Protein AF-A0A835E9G8-F1 (afdb_monomer_lite)

Secondary structure (DSSP, 8-state):
--------HHHHHHTTSSSSEEE-SS---S-TTTS-HHHHHH-EEETHHHHHHHHHHHHHHHHT-PPPP-SSHHHHHHHHHHHHHHHHHHHHHHHHHHHT--

Foldseek 3Di:
DDDDDDDCPLVVVCVPDPDQKDQDPPDQDDDQLLADPCCVPGVIDGPCSVVSSVVLVVCCVVVVPDQPDPPDPVSSVVSSVVSVVVVCVVVVVVCVVVVVVD

Organism: NCBI:txid1010633

Structure (mmCIF, N/CA/C/O backbone):
data_AF-A0A835E9G8-F1
#
_entry.id   AF-A0A835E9G8-F1
#
loop_
_atom_site.group_PDB
_atom_site.id
_atom_site.type_symbol
_atom_site.label_atom_id
_atom_site.label_alt_id
_atom_site.label_comp_id
_atom_site.label_asym_id
_atom_site.label_entity_id
_atom_site.label_seq_id
_atom_site.pdbx_PDB_ins_code
_atom_site.Cartn_x
_atom_site.Cartn_y
_atom_site.Cartn_z
_atom_site.occupancy
_atom_site.B_iso_or_equiv
_atom_site.auth_seq_id
_atom_site.auth_comp_id
_atom_site.auth_asym_id
_atom_site.auth_atom_id
_atom_site.pdbx_PDB_model_num
ATOM 1 N N . MET A 1 1 ? -13.803 -15.450 12.327 1.00 71.94 1 MET A N 1
ATOM 2 C CA . MET A 1 1 ? -13.461 -15.282 10.896 1.00 71.94 1 MET A CA 1
ATOM 3 C C . MET A 1 1 ? -11.986 -15.634 10.744 1.00 71.94 1 MET A C 1
ATOM 5 O O . MET A 1 1 ? -11.235 -15.254 11.630 1.00 71.94 1 MET A O 1
ATOM 9 N N . ASN A 1 2 ? -11.581 -16.394 9.720 1.00 87.12 2 ASN A N 1
ATOM 10 C CA . ASN A 1 2 ? -10.171 -16.745 9.497 1.00 87.12 2 ASN A CA 1
ATOM 11 C C . ASN A 1 2 ? -9.672 -16.016 8.235 1.00 87.12 2 ASN A C 1
ATOM 13 O O . ASN A 1 2 ? -10.098 -16.407 7.142 1.00 87.12 2 ASN A O 1
ATOM 17 N N . PRO A 1 3 ? -8.884 -14.931 8.362 1.00 82.00 3 PRO A N 1
ATOM 18 C CA . PRO A 1 3 ? -8.430 -14.166 7.207 1.00 82.00 3 PRO A CA 1
ATOM 19 C C . PRO A 1 3 ? -7.488 -15.015 6.345 1.00 82.00 3 PRO A C 1
ATOM 21 O O . PRO A 1 3 ? -6.634 -15.735 6.858 1.00 82.00 3 PRO A O 1
ATOM 24 N N . LYS A 1 4 ? -7.664 -14.941 5.024 1.00 87.38 4 LYS A N 1
ATOM 25 C CA . LYS A 1 4 ? -6.814 -15.620 4.041 1.00 87.38 4 LYS A CA 1
ATOM 26 C C . LYS A 1 4 ? -6.159 -14.575 3.152 1.00 87.38 4 LYS A C 1
ATOM 28 O O . LYS A 1 4 ? -6.848 -13.688 2.656 1.00 87.38 4 LYS A O 1
ATOM 33 N N . ILE A 1 5 ? -4.855 -14.709 2.944 1.00 84.75 5 ILE A N 1
ATOM 34 C CA . ILE A 1 5 ? -4.120 -13.899 1.973 1.00 84.75 5 ILE A CA 1
ATOM 35 C C . ILE A 1 5 ? -4.474 -14.420 0.576 1.00 84.75 5 ILE A C 1
ATOM 37 O O . ILE A 1 5 ? -4.529 -15.631 0.350 1.00 84.75 5 ILE A O 1
ATOM 41 N N . CYS A 1 6 ? -4.767 -13.501 -0.334 1.00 80.25 6 CYS A N 1
ATOM 42 C CA . CYS A 1 6 ? -5.102 -13.7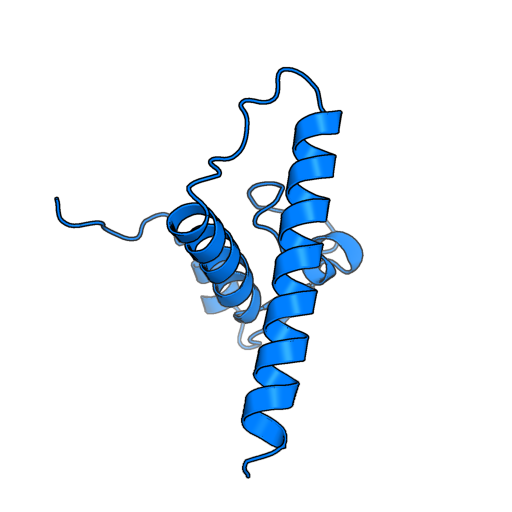69 -1.725 1.00 80.25 6 CYS A CA 1
ATOM 43 C C . CYS A 1 6 ? -4.413 -12.707 -2.596 1.00 80.25 6 CYS A C 1
ATOM 45 O O . CYS A 1 6 ? -3.990 -11.683 -2.072 1.00 80.25 6 CYS A O 1
ATOM 47 N N . ASP A 1 7 ? -4.351 -12.951 -3.904 1.00 77.19 7 ASP A N 1
ATOM 48 C CA . ASP A 1 7 ? -3.753 -12.072 -4.918 1.00 77.19 7 ASP A CA 1
ATOM 49 C C . ASP A 1 7 ? -2.211 -11.997 -4.908 1.00 77.19 7 ASP A C 1
ATOM 51 O O . ASP A 1 7 ? -1.589 -11.004 -4.550 1.00 77.19 7 ASP A O 1
ATOM 55 N N . PHE A 1 8 ? -1.582 -13.089 -5.356 1.00 80.06 8 PHE A N 1
ATOM 56 C CA . PHE A 1 8 ? -0.125 -13.209 -5.516 1.00 80.06 8 PHE A CA 1
ATOM 57 C C . PHE A 1 8 ? 0.357 -12.826 -6.926 1.00 80.06 8 PHE A C 1
ATOM 59 O O . PHE A 1 8 ? 1.410 -13.291 -7.361 1.00 80.06 8 PHE A O 1
ATOM 66 N N . GLY A 1 9 ? -0.418 -12.045 -7.690 1.00 77.00 9 GLY A N 1
ATOM 67 C CA . GLY A 1 9 ? -0.104 -11.737 -9.091 1.00 77.00 9 GLY A CA 1
ATOM 68 C C . GLY A 1 9 ? 1.298 -11.148 -9.282 1.00 77.00 9 GLY A C 1
ATOM 69 O O . GLY A 1 9 ? 2.025 -11.588 -10.166 1.00 77.00 9 GLY A O 1
ATOM 70 N N . ILE A 1 10 ? 1.694 -10.230 -8.398 1.00 72.44 10 ILE A N 1
ATOM 71 C CA . ILE A 1 10 ? 3.004 -9.563 -8.409 1.00 72.44 10 ILE A CA 1
ATOM 72 C C . ILE A 1 10 ? 4.116 -10.506 -7.920 1.00 72.44 10 ILE A C 1
ATOM 74 O O . ILE A 1 10 ? 5.161 -10.610 -8.557 1.00 72.44 10 ILE A O 1
ATOM 78 N N . ALA A 1 11 ? 3.870 -11.266 -6.849 1.00 75.88 11 ALA A N 1
ATOM 79 C CA . ALA A 1 11 ? 4.827 -12.245 -6.328 1.00 75.88 11 ALA A CA 1
ATOM 80 C C . ALA A 1 11 ? 5.183 -13.321 -7.369 1.00 75.88 11 ALA A C 1
ATOM 82 O O . ALA A 1 11 ? 6.332 -13.741 -7.469 1.00 75.88 11 ALA A O 1
ATOM 83 N N . ARG A 1 12 ? 4.219 -13.719 -8.211 1.00 76.62 12 ARG A N 1
ATOM 84 C CA . ARG A 1 12 ? 4.463 -14.654 -9.319 1.00 76.62 12 ARG A CA 1
ATOM 85 C C . ARG A 1 12 ? 5.383 -14.088 -10.397 1.00 76.62 12 ARG A C 1
ATOM 87 O O . ARG A 1 12 ? 6.046 -14.876 -11.058 1.00 76.62 12 ARG A O 1
ATOM 94 N N . ILE A 1 13 ? 5.403 -12.772 -10.603 1.00 73.44 13 ILE A N 1
ATOM 95 C CA . ILE A 1 13 ? 6.287 -12.136 -11.591 1.00 73.44 13 ILE A CA 1
ATOM 96 C C . ILE A 1 13 ? 7.738 -12.210 -11.101 1.00 73.44 13 ILE A C 1
ATOM 98 O O . ILE A 1 13 ? 8.612 -12.580 -11.877 1.00 73.44 13 ILE A O 1
ATOM 102 N N . LEU A 1 14 ? 7.968 -11.949 -9.808 1.00 72.12 14 LEU A N 1
ATOM 103 C CA . LEU A 1 14 ? 9.287 -12.058 -9.170 1.00 72.12 14 LEU A CA 1
ATOM 104 C C . LEU A 1 14 ? 9.805 -13.504 -9.092 1.00 72.12 14 LEU A C 1
ATOM 106 O O . LEU A 1 14 ? 11.001 -13.727 -9.191 1.00 72.12 14 LEU A O 1
ATOM 110 N N . ASP A 1 15 ? 8.921 -14.494 -8.953 1.00 72.38 15 ASP A N 1
ATOM 111 C CA . ASP A 1 15 ? 9.301 -15.919 -8.893 1.00 72.38 15 ASP A CA 1
ATOM 112 C C . ASP A 1 15 ? 9.830 -16.467 -10.237 1.00 72.38 15 ASP A C 1
ATOM 114 O O . ASP A 1 15 ? 10.484 -17.504 -10.282 1.00 72.38 15 ASP A O 1
ATOM 118 N N . HIS A 1 16 ? 9.549 -15.780 -11.353 1.00 66.50 16 HIS A N 1
ATOM 119 C CA . HIS A 1 16 ? 10.038 -16.162 -12.686 1.00 66.50 16 HIS A CA 1
ATOM 120 C C . HIS A 1 16 ? 11.354 -15.466 -13.073 1.00 66.50 16 HIS A C 1
ATOM 122 O O . HIS A 1 16 ? 11.867 -15.723 -14.165 1.00 66.50 16 HIS A O 1
ATOM 128 N N . SER A 1 17 ? 11.897 -14.591 -12.222 1.00 64.69 17 SER A N 1
ATOM 129 C CA . SER A 1 17 ? 13.204 -13.964 -12.415 1.00 64.69 17 SER A CA 1
ATOM 130 C C . SER A 1 17 ? 14.223 -14.548 -11.440 1.00 64.69 17 SER A C 1
ATOM 132 O O . SER A 1 17 ? 13.962 -14.626 -10.246 1.00 64.69 17 SER A O 1
ATOM 134 N N . ASP A 1 18 ? 15.415 -14.898 -11.929 1.00 65.25 18 ASP A N 1
ATOM 135 C CA . ASP A 1 18 ? 16.528 -15.329 -11.063 1.00 65.25 18 ASP A CA 1
ATOM 136 C C . ASP A 1 18 ? 16.974 -14.213 -10.091 1.00 65.25 18 ASP A C 1
ATOM 138 O O . ASP A 1 18 ? 17.579 -14.483 -9.053 1.00 65.25 18 ASP A O 1
ATOM 142 N N . ASP A 1 19 ? 16.638 -12.957 -10.406 1.00 66.38 19 ASP A N 1
ATOM 143 C CA . ASP A 1 19 ? 16.851 -11.798 -9.548 1.00 66.38 19 ASP A CA 1
ATOM 144 C C . ASP A 1 19 ? 15.621 -11.488 -8.685 1.00 66.38 19 ASP A C 1
ATOM 146 O O . ASP A 1 19 ? 14.495 -11.366 -9.162 1.00 66.38 19 ASP A O 1
ATOM 150 N N . MET A 1 20 ? 15.863 -11.223 -7.400 1.00 68.56 20 MET A N 1
ATOM 151 C CA . MET A 1 20 ? 14.844 -10.796 -6.425 1.00 68.56 20 MET A CA 1
ATOM 152 C C . MET A 1 20 ? 14.394 -9.335 -6.614 1.00 68.56 20 MET A C 1
ATOM 154 O O . MET A 1 20 ? 13.689 -8.780 -5.767 1.00 68.56 20 MET A O 1
ATOM 158 N N . THR A 1 21 ? 14.873 -8.681 -7.675 1.00 72.56 21 THR A N 1
ATOM 159 C CA . THR A 1 21 ? 14.609 -7.283 -8.013 1.00 72.56 21 THR A CA 1
ATOM 160 C C . THR A 1 21 ? 14.444 -7.148 -9.524 1.00 72.56 21 THR A C 1
ATOM 162 O O . THR A 1 21 ? 15.356 -7.478 -10.275 1.00 72.56 21 THR A O 1
ATOM 165 N N . ILE A 1 22 ? 13.309 -6.617 -9.970 1.00 74.00 22 ILE A N 1
ATOM 166 C CA . ILE A 1 22 ? 13.017 -6.336 -11.379 1.00 74.00 22 ILE A CA 1
ATOM 167 C C . ILE A 1 22 ? 12.809 -4.829 -11.525 1.00 74.00 22 ILE A C 1
ATOM 169 O O . ILE A 1 22 ? 12.112 -4.220 -10.717 1.00 74.00 22 ILE A O 1
ATOM 173 N N . ARG A 1 23 ? 13.390 -4.216 -12.559 1.00 71.12 23 ARG A N 1
ATOM 174 C CA . ARG A 1 23 ? 13.005 -2.864 -12.992 1.00 71.12 23 ARG A CA 1
ATOM 175 C C . ARG A 1 23 ? 11.965 -2.983 -14.092 1.00 71.12 23 ARG A C 1
ATOM 177 O O . ARG A 1 23 ? 12.269 -3.528 -15.151 1.00 71.12 23 ARG A O 1
ATOM 184 N N . ASP A 1 24 ? 10.757 -2.502 -13.829 1.00 66.62 24 ASP A N 1
ATOM 185 C CA . ASP A 1 24 ? 9.706 -2.391 -14.837 1.00 66.62 24 ASP A CA 1
ATOM 186 C C . ASP A 1 24 ? 9.465 -0.915 -15.165 1.00 66.62 24 ASP A C 1
ATOM 188 O O . ASP A 1 24 ? 8.745 -0.201 -14.466 1.00 66.62 24 ASP A O 1
ATOM 192 N N . ASP A 1 25 ? 10.107 -0.454 -16.238 1.00 63.09 25 ASP A N 1
ATOM 193 C CA . ASP A 1 25 ? 10.031 0.937 -16.690 1.00 63.09 25 ASP A CA 1
ATOM 194 C C . ASP A 1 25 ? 8.755 1.212 -17.519 1.00 63.09 25 ASP A C 1
ATOM 196 O O . ASP A 1 25 ? 8.428 2.370 -17.789 1.00 63.09 25 ASP A O 1
ATOM 200 N N . ASN A 1 26 ? 8.023 0.166 -17.936 1.00 59.88 26 ASN A N 1
ATOM 201 C CA . ASN A 1 26 ? 6.893 0.274 -18.869 1.00 59.88 26 ASN A CA 1
ATOM 202 C C . ASN A 1 26 ? 5.526 -0.015 -18.227 1.00 59.88 26 ASN A C 1
ATOM 204 O O . ASN A 1 26 ? 4.505 0.358 -18.817 1.00 59.88 26 ASN A O 1
ATOM 208 N N . TYR A 1 27 ? 5.470 -0.657 -17.053 1.00 64.94 27 TYR A N 1
ATOM 209 C CA . TYR A 1 27 ? 4.197 -1.019 -16.427 1.00 64.94 27 TYR A CA 1
ATOM 210 C C . TYR A 1 27 ? 4.244 -1.034 -14.885 1.00 64.94 27 TYR A C 1
ATOM 212 O O . TYR A 1 27 ? 4.621 -2.011 -14.247 1.00 64.94 27 TYR A O 1
ATOM 220 N N . ILE A 1 28 ? 3.775 0.053 -14.258 1.00 73.06 28 ILE A N 1
ATOM 221 C CA . ILE A 1 28 ? 3.575 0.116 -12.800 1.00 73.06 28 ILE A CA 1
ATOM 222 C C . ILE A 1 28 ? 2.231 -0.544 -12.456 1.00 73.06 28 ILE A C 1
ATOM 224 O O . ILE A 1 28 ? 1.166 -0.005 -12.769 1.00 73.06 28 ILE A O 1
ATOM 228 N N . ALA A 1 29 ? 2.274 -1.698 -11.791 1.00 75.75 29 ALA A N 1
ATOM 229 C CA . ALA A 1 29 ? 1.111 -2.475 -11.378 1.00 75.75 29 ALA A CA 1
ATOM 230 C C . ALA A 1 29 ? 0.981 -2.507 -9.850 1.00 75.75 29 ALA A C 1
ATOM 232 O O . ALA A 1 29 ? 1.900 -2.904 -9.142 1.00 75.75 29 ALA A O 1
ATOM 233 N N . GLY A 1 30 ? -0.186 -2.136 -9.328 1.00 79.19 30 GLY A N 1
ATOM 234 C CA . GLY A 1 30 ? -0.452 -2.208 -7.894 1.00 79.19 30 GLY A CA 1
ATOM 235 C C . GLY A 1 30 ? -1.583 -1.293 -7.447 1.00 79.19 30 GLY A C 1
ATOM 236 O O . GLY A 1 30 ? -2.096 -0.464 -8.203 1.00 79.19 30 GLY A O 1
ATOM 237 N N . THR A 1 31 ? -1.982 -1.434 -6.185 1.00 82.38 31 THR A N 1
ATOM 238 C CA . THR A 1 31 ? -3.002 -0.562 -5.598 1.00 82.38 31 THR A CA 1
ATOM 239 C C . THR A 1 31 ? -2.343 0.707 -5.067 1.00 82.38 31 THR A C 1
ATOM 241 O O . THR A 1 31 ? -1.527 0.664 -4.146 1.00 82.38 31 THR A O 1
ATOM 244 N N . VAL A 1 32 ? -2.726 1.862 -5.625 1.00 76.94 32 VAL A N 1
ATOM 245 C CA . VAL A 1 32 ? -2.216 3.181 -5.206 1.00 76.94 32 VAL A CA 1
ATOM 246 C C . VAL A 1 32 ? -2.341 3.330 -3.691 1.00 76.94 32 VAL A C 1
ATOM 248 O O . VAL A 1 32 ? -3.423 3.108 -3.158 1.00 76.94 32 VAL A O 1
ATOM 251 N N . GLY A 1 33 ? -1.262 3.723 -3.017 1.00 80.19 33 GLY A N 1
ATOM 252 C CA . GLY A 1 33 ? -1.207 3.913 -1.564 1.00 80.19 33 GLY A CA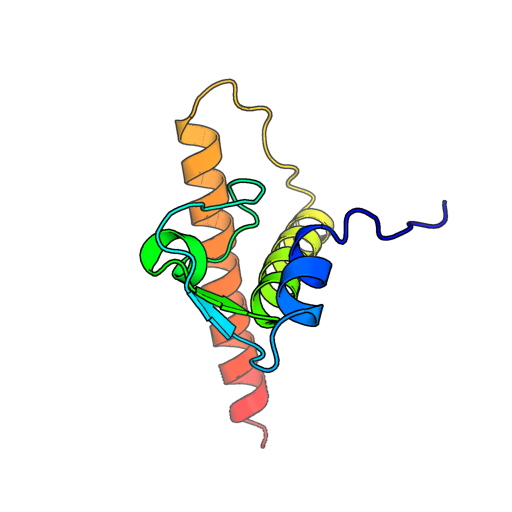 1
ATOM 253 C C . GLY A 1 33 ? -0.749 2.701 -0.751 1.00 80.19 33 GLY A C 1
ATOM 254 O O . GLY A 1 33 ? -0.377 2.884 0.400 1.00 80.19 33 GLY A O 1
ATOM 255 N N . TYR A 1 34 ? -0.704 1.512 -1.355 1.00 83.38 34 TYR A N 1
ATOM 256 C CA . TYR A 1 34 ? -0.000 0.347 -0.802 1.00 83.38 34 TYR A CA 1
ATOM 257 C C . TYR A 1 34 ? 1.341 0.107 -1.514 1.00 83.38 34 TYR A C 1
ATOM 259 O O . TYR A 1 34 ? 2.189 -0.597 -0.992 1.00 83.38 34 TYR A O 1
ATOM 267 N N . MET A 1 35 ? 1.549 0.731 -2.680 1.00 85.25 35 MET A N 1
ATOM 268 C CA . MET A 1 35 ? 2.811 0.683 -3.421 1.00 85.25 35 MET A CA 1
ATOM 269 C C . MET A 1 35 ? 3.937 1.454 -2.700 1.00 85.25 35 MET A C 1
ATOM 271 O O . MET A 1 35 ? 3.700 2.600 -2.299 1.00 85.25 35 MET A O 1
ATOM 275 N N . PRO A 1 36 ? 5.157 0.890 -2.608 1.00 84.38 36 PRO A N 1
ATOM 276 C CA . PRO A 1 36 ? 6.337 1.594 -2.122 1.00 84.38 36 PRO A CA 1
ATOM 277 C C . PRO A 1 36 ? 6.701 2.785 -3.021 1.00 84.38 36 PRO A C 1
ATOM 279 O O . PRO A 1 36 ? 6.544 2.701 -4.245 1.00 84.38 36 PRO A O 1
ATOM 282 N N . PRO A 1 37 ? 7.221 3.891 -2.461 1.00 81.94 37 PRO A N 1
ATOM 283 C CA . PRO A 1 37 ? 7.634 5.050 -3.248 1.00 81.94 37 PRO A CA 1
ATOM 284 C C . PRO A 1 37 ? 8.759 4.727 -4.242 1.00 81.94 37 PRO A C 1
ATOM 286 O O . PRO A 1 37 ? 8.736 5.238 -5.359 1.00 81.94 37 PRO A O 1
ATOM 289 N N . GLU A 1 38 ? 9.696 3.849 -3.887 1.00 80.38 38 GLU A N 1
ATOM 290 C CA . GLU A 1 38 ? 10.775 3.387 -4.766 1.00 80.38 38 GLU A CA 1
ATOM 291 C C . GLU A 1 38 ? 10.246 2.653 -6.006 1.00 80.38 38 GLU A C 1
ATOM 293 O O . GLU A 1 38 ? 10.770 2.837 -7.103 1.00 80.38 38 GLU A O 1
ATOM 298 N N . TYR A 1 39 ? 9.148 1.905 -5.871 1.00 84.88 39 TYR A N 1
ATOM 299 C CA . TYR A 1 39 ? 8.503 1.256 -7.009 1.00 84.88 39 TYR A CA 1
ATOM 300 C C . TYR A 1 39 ? 7.825 2.280 -7.926 1.00 84.88 39 TYR A C 1
ATOM 302 O O . TYR A 1 39 ? 7.917 2.183 -9.145 1.00 84.88 39 TYR A O 1
ATOM 310 N N . ILE A 1 40 ? 7.188 3.305 -7.352 1.00 83.12 40 ILE A N 1
ATOM 311 C CA . ILE A 1 40 ? 6.493 4.351 -8.119 1.00 83.12 40 ILE A CA 1
ATOM 312 C C . ILE A 1 40 ? 7.484 5.256 -8.864 1.00 83.12 40 ILE A C 1
ATOM 314 O O . ILE A 1 40 ? 7.198 5.696 -9.977 1.00 83.12 40 ILE A O 1
ATOM 318 N N . VAL A 1 41 ? 8.615 5.583 -8.234 1.00 82.69 41 VAL A N 1
ATOM 319 C CA . VAL A 1 41 ? 9.598 6.536 -8.770 1.00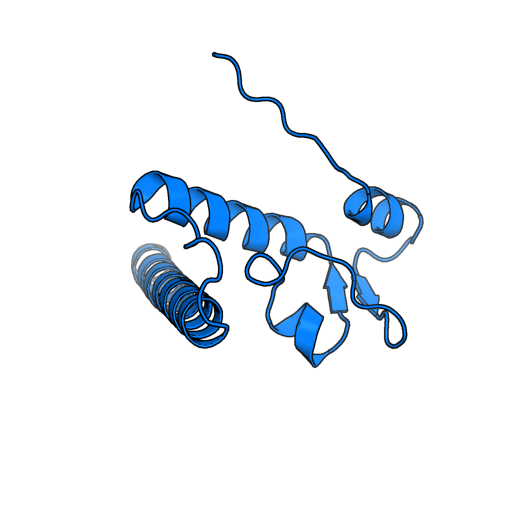 82.69 41 VAL A CA 1
ATOM 320 C C . VAL A 1 41 ? 10.590 5.854 -9.702 1.00 82.69 41 VAL A C 1
ATOM 322 O O . VAL A 1 41 ? 10.904 6.399 -10.758 1.00 82.69 41 VAL A O 1
ATOM 325 N N . GLU A 1 42 ? 11.101 4.688 -9.311 1.00 82.31 42 GLU A N 1
ATOM 326 C CA . GLU A 1 42 ? 12.214 4.035 -10.002 1.00 82.31 42 GLU A CA 1
ATOM 327 C C . GLU A 1 42 ? 11.797 2.788 -10.788 1.00 82.31 42 GLU A C 1
ATOM 329 O O . GLU A 1 42 ? 12.640 2.219 -11.484 1.00 82.31 42 GLU A O 1
ATOM 334 N N . GLY A 1 43 ? 10.536 2.353 -10.668 1.00 83.69 43 GLY A N 1
ATOM 335 C CA . GLY A 1 43 ? 10.042 1.117 -11.280 1.00 83.69 43 GLY A CA 1
ATOM 336 C C . GLY A 1 43 ? 10.623 -0.148 -10.642 1.00 83.69 43 GLY A C 1
ATOM 337 O O . GLY A 1 43 ? 10.526 -1.226 -11.221 1.00 83.69 43 GLY A O 1
ATOM 338 N N . ILE A 1 44 ? 11.265 -0.036 -9.471 1.00 82.31 44 ILE A N 1
ATOM 339 C CA . ILE A 1 44 ? 11.965 -1.150 -8.822 1.00 82.31 44 ILE A CA 1
ATOM 340 C C . ILE A 1 44 ? 10.972 -1.999 -8.036 1.00 82.31 44 ILE A C 1
ATOM 342 O O . ILE A 1 44 ? 10.497 -1.606 -6.969 1.00 82.31 44 ILE A O 1
ATOM 346 N N . LEU A 1 45 ? 10.676 -3.184 -8.556 1.00 83.31 45 LEU A N 1
ATOM 347 C CA . LEU A 1 45 ? 9.907 -4.205 -7.868 1.00 83.31 45 LEU A CA 1
ATOM 348 C C . LEU A 1 45 ? 10.864 -5.166 -7.163 1.00 83.31 45 LEU A C 1
ATOM 350 O O . LEU A 1 45 ? 11.751 -5.730 -7.793 1.00 83.31 45 LEU A O 1
ATOM 354 N N . SER A 1 46 ? 10.677 -5.386 -5.866 1.00 83.31 46 SER A N 1
ATOM 355 C CA . SER A 1 46 ? 11.415 -6.405 -5.112 1.00 83.31 46 SER A CA 1
ATOM 356 C C . SER A 1 46 ? 10.498 -7.092 -4.110 1.00 83.31 46 SER A C 1
ATOM 358 O O . SER A 1 46 ? 9.373 -6.647 -3.882 1.00 83.31 46 SER A O 1
ATOM 360 N N . THR A 1 47 ? 10.988 -8.126 -3.434 1.00 82.50 47 THR A N 1
ATOM 361 C CA . THR A 1 47 ? 10.249 -8.764 -2.333 1.00 82.50 47 THR A CA 1
ATOM 362 C C . THR A 1 47 ? 9.978 -7.842 -1.141 1.00 82.50 47 THR A C 1
ATOM 364 O O . THR A 1 47 ? 9.070 -8.111 -0.355 1.00 82.50 47 THR A O 1
ATOM 367 N N . MET A 1 48 ? 10.687 -6.712 -1.020 1.00 83.31 48 MET A N 1
ATOM 368 C CA . MET A 1 48 ? 10.390 -5.692 -0.004 1.00 83.31 48 MET A CA 1
ATOM 369 C C . MET A 1 48 ? 9.077 -4.946 -0.281 1.00 83.31 48 MET A C 1
ATOM 371 O O . MET A 1 48 ? 8.510 -4.346 0.633 1.00 83.31 48 MET A O 1
ATOM 375 N N . TYR A 1 49 ? 8.549 -5.041 -1.506 1.00 86.50 49 TYR A N 1
ATOM 376 C CA . TYR A 1 49 ? 7.241 -4.502 -1.870 1.00 86.50 49 TYR A CA 1
ATOM 377 C C . TYR A 1 49 ? 6.124 -5.060 -0.973 1.00 86.50 49 TYR A C 1
ATOM 379 O O . TYR A 1 49 ? 5.287 -4.305 -0.464 1.00 86.50 49 TYR A O 1
ATOM 387 N N . ASP A 1 50 ? 6.133 -6.375 -0.734 1.00 84.88 50 ASP A N 1
ATOM 388 C CA . ASP A 1 50 ? 5.129 -7.046 0.097 1.00 84.88 50 ASP A CA 1
ATOM 389 C C . ASP A 1 50 ? 5.263 -6.640 1.569 1.00 84.88 50 ASP A C 1
ATOM 391 O O . ASP A 1 50 ? 4.258 -6.465 2.259 1.00 84.88 50 ASP A O 1
ATOM 395 N N . VAL A 1 51 ? 6.495 -6.416 2.043 1.00 86.69 51 VAL A N 1
ATOM 396 C CA . VAL A 1 51 ? 6.776 -5.956 3.413 1.00 86.69 51 VAL A CA 1
ATOM 397 C C . VAL A 1 51 ? 6.214 -4.553 3.642 1.00 86.69 51 VAL A C 1
ATOM 399 O O . VAL A 1 51 ? 5.536 -4.311 4.646 1.00 86.69 51 VAL A O 1
ATOM 402 N N . TYR A 1 52 ? 6.451 -3.637 2.700 1.00 86.44 52 TYR A N 1
ATOM 403 C CA . TYR A 1 52 ? 5.899 -2.285 2.751 1.00 86.44 52 TYR A CA 1
ATOM 404 C C . TYR A 1 52 ? 4.365 -2.315 2.726 1.00 86.44 52 TYR A C 1
ATOM 406 O O . TYR A 1 52 ? 3.708 -1.777 3.621 1.00 86.44 52 TYR A O 1
ATOM 414 N N . SER A 1 53 ? 3.785 -3.015 1.748 1.00 86.12 53 SER A N 1
ATOM 415 C CA . SER A 1 53 ? 2.330 -3.134 1.588 1.00 86.12 53 SER A CA 1
ATOM 416 C C . SER A 1 53 ? 1.667 -3.726 2.837 1.00 86.12 53 SER A C 1
ATOM 418 O O . SER A 1 53 ? 0.640 -3.228 3.305 1.00 86.12 53 SER A O 1
ATOM 420 N N . PHE A 1 54 ? 2.279 -4.757 3.428 1.00 87.19 54 PHE A N 1
ATOM 421 C CA . PHE A 1 54 ? 1.794 -5.382 4.653 1.00 87.19 54 PHE A CA 1
ATOM 422 C C . PHE A 1 54 ? 1.788 -4.415 5.838 1.00 87.19 54 PHE A C 1
ATOM 424 O O . PHE A 1 54 ? 0.794 -4.350 6.562 1.00 87.19 54 PHE A O 1
ATOM 431 N N . GLY A 1 55 ? 2.850 -3.633 6.051 1.00 86.56 55 GLY A N 1
ATOM 432 C CA . GLY A 1 55 ? 2.849 -2.695 7.175 1.00 86.56 55 GLY A CA 1
ATOM 433 C C . GLY A 1 55 ? 1.903 -1.507 6.965 1.00 86.56 55 GLY A C 1
ATOM 434 O O . GLY A 1 55 ? 1.370 -0.996 7.946 1.00 86.56 55 GLY A O 1
ATOM 435 N N . VAL A 1 56 ? 1.595 -1.111 5.720 1.00 84.88 56 VAL A N 1
ATOM 436 C CA . VAL A 1 56 ? 0.480 -0.179 5.442 1.00 84.88 56 VAL A CA 1
ATOM 437 C C . VAL A 1 56 ? -0.847 -0.763 5.941 1.00 84.88 56 VAL A C 1
ATOM 439 O O . VAL A 1 56 ? -1.560 -0.091 6.684 1.00 84.88 56 VAL A O 1
ATOM 442 N N . ILE A 1 57 ? -1.146 -2.027 5.617 1.00 86.12 57 ILE A N 1
ATOM 443 C CA . ILE A 1 57 ? -2.351 -2.728 6.101 1.00 86.12 57 ILE A CA 1
ATOM 444 C C . ILE A 1 57 ? -2.343 -2.848 7.630 1.00 86.12 57 ILE A C 1
ATOM 446 O O . ILE A 1 57 ? -3.366 -2.644 8.280 1.00 86.12 57 ILE A O 1
ATOM 450 N N . LEU A 1 58 ? -1.194 -3.157 8.232 1.00 86.38 58 LEU A N 1
ATOM 451 C CA . LEU A 1 58 ? -1.070 -3.260 9.684 1.00 86.38 58 LEU A CA 1
ATOM 452 C C . LEU A 1 58 ? -1.378 -1.922 10.369 1.00 86.38 58 LEU A C 1
ATOM 454 O O . LEU A 1 58 ? -2.116 -1.892 11.354 1.00 86.38 58 LEU A O 1
ATOM 458 N N . LEU A 1 59 ? -0.854 -0.815 9.836 1.00 81.81 59 LEU A N 1
ATOM 459 C CA . LEU A 1 59 ? -1.177 0.525 10.323 1.00 81.81 59 LEU A CA 1
ATOM 460 C C . LEU A 1 59 ? -2.659 0.852 10.128 1.00 81.81 59 LEU A C 1
ATOM 462 O O . LEU A 1 59 ? -3.256 1.441 11.026 1.00 81.81 59 LEU A O 1
ATOM 466 N N . GLU A 1 60 ? -3.266 0.445 9.014 1.00 84.44 60 GLU A N 1
ATOM 467 C CA . GLU A 1 60 ? -4.705 0.597 8.763 1.00 84.44 60 GLU A CA 1
ATOM 468 C C . GLU A 1 60 ? -5.535 -0.090 9.860 1.00 84.44 60 GLU A C 1
ATOM 470 O O . GLU A 1 60 ? -6.431 0.518 10.447 1.00 84.44 60 GLU A O 1
ATOM 475 N N . ILE A 1 61 ? -5.166 -1.326 10.209 1.00 85.06 61 ILE A N 1
ATOM 476 C CA . ILE A 1 61 ? -5.829 -2.116 11.254 1.00 85.06 61 ILE A CA 1
ATOM 477 C C . ILE A 1 61 ? -5.642 -1.479 12.637 1.00 85.06 61 ILE A C 1
ATOM 479 O O . ILE A 1 61 ? -6.609 -1.353 13.385 1.00 85.06 61 ILE A O 1
ATOM 483 N N . ILE A 1 62 ? -4.415 -1.081 12.993 1.00 83.69 62 ILE A N 1
ATOM 484 C CA . ILE A 1 62 ? -4.104 -0.548 14.332 1.00 83.69 62 ILE A CA 1
ATOM 485 C C . ILE A 1 62 ? -4.703 0.848 14.534 1.00 83.69 62 ILE A C 1
ATOM 487 O O . ILE A 1 62 ? -5.216 1.148 15.610 1.00 83.69 62 ILE A O 1
ATOM 491 N N . SER A 1 63 ? -4.639 1.709 13.517 1.00 78.75 63 SER A N 1
ATOM 492 C CA . SER A 1 63 ? -5.194 3.068 13.585 1.00 78.75 63 SER A CA 1
ATOM 493 C C . SER A 1 63 ? -6.718 3.097 13.448 1.00 78.75 63 SER A C 1
ATOM 495 O O . SER A 1 63 ? -7.340 4.103 13.785 1.00 78.75 63 SER A O 1
ATOM 497 N N . GLY A 1 64 ? -7.322 2.019 12.931 1.00 78.50 64 GLY A N 1
ATOM 498 C CA . GLY A 1 64 ? -8.733 1.985 12.545 1.00 78.50 64 GLY A CA 1
ATOM 499 C C . GLY A 1 64 ? -9.062 2.929 11.382 1.00 78.50 64 GLY A C 1
ATOM 500 O O . GLY A 1 64 ? -10.235 3.200 11.124 1.00 78.50 64 GLY A O 1
ATOM 501 N N . MET A 1 65 ? -8.045 3.468 10.700 1.00 69.19 65 MET A N 1
ATOM 502 C CA . MET A 1 65 ? -8.203 4.434 9.619 1.00 69.19 65 MET A CA 1
ATOM 503 C C . MET A 1 65 ? -8.280 3.717 8.277 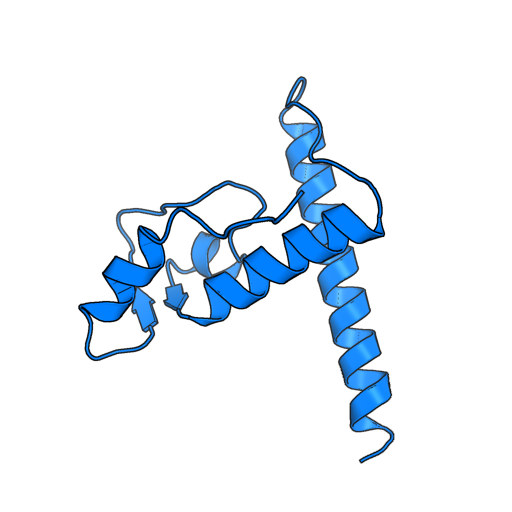1.00 69.19 65 MET A C 1
ATOM 505 O O . MET A 1 65 ? -7.287 3.641 7.560 1.00 69.19 65 MET A O 1
ATOM 509 N N . CYS A 1 66 ? -9.465 3.242 7.902 1.00 67.62 66 CYS A N 1
ATOM 510 C CA . CYS A 1 66 ? -9.667 2.703 6.561 1.00 67.62 66 CYS A CA 1
ATOM 511 C C . CYS A 1 66 ? -9.415 3.776 5.498 1.00 67.62 66 CYS A C 1
ATOM 513 O O . CYS A 1 66 ? -9.722 4.959 5.700 1.00 67.62 66 CYS A O 1
ATOM 515 N N . ARG A 1 67 ? -8.893 3.359 4.342 1.00 65.50 67 ARG A N 1
ATOM 516 C CA . ARG A 1 67 ? -8.728 4.258 3.198 1.00 65.50 67 ARG A CA 1
ATOM 517 C C . ARG A 1 67 ? -10.069 4.948 2.884 1.00 65.50 67 ARG A C 1
ATOM 519 O O . ARG A 1 67 ? -11.053 4.248 2.634 1.00 65.50 67 ARG A O 1
ATOM 526 N N . PRO A 1 68 ? -10.149 6.293 2.896 1.00 61.28 68 PRO A N 1
ATOM 527 C CA . PRO A 1 68 ? -11.395 6.971 2.575 1.00 61.28 68 PRO A CA 1
ATOM 528 C C . PRO A 1 68 ? -11.766 6.678 1.119 1.00 61.28 68 PRO A C 1
ATOM 530 O O . PRO A 1 68 ? -10.917 6.761 0.226 1.00 61.28 68 PRO A O 1
ATOM 533 N N . GLU A 1 69 ? -13.034 6.336 0.881 1.00 57.91 69 GLU A N 1
ATOM 534 C CA . GLU A 1 69 ? -13.590 6.238 -0.470 1.00 57.91 69 GLU A CA 1
ATOM 535 C C . GLU A 1 69 ? -13.313 7.575 -1.180 1.00 57.91 69 GLU A C 1
ATOM 537 O O . GLU A 1 69 ? -13.552 8.636 -0.586 1.00 57.91 69 GLU A O 1
ATOM 542 N N . PRO A 1 70 ? -12.696 7.579 -2.377 1.00 55.94 70 PRO A N 1
ATOM 543 C CA . PRO A 1 70 ? -12.129 8.796 -2.930 1.00 55.94 70 PRO A CA 1
ATOM 544 C C . PRO A 1 70 ? -13.230 9.697 -3.497 1.00 55.94 70 PRO A C 1
ATOM 546 O O . PRO A 1 70 ? -13.370 9.844 -4.705 1.00 55.94 70 PRO A O 1
ATOM 549 N N . ALA A 1 71 ? -13.948 10.403 -2.625 1.00 56.03 71 ALA A N 1
ATOM 550 C CA . ALA A 1 71 ? -14.785 11.528 -3.027 1.00 56.03 71 ALA A CA 1
ATOM 551 C C . ALA A 1 71 ? -13.924 12.673 -3.606 1.00 56.03 71 ALA A C 1
ATOM 553 O O . ALA A 1 71 ? -14.387 13.457 -4.433 1.00 56.03 71 ALA A O 1
ATOM 554 N N . ARG A 1 72 ? -12.646 12.775 -3.193 1.00 56.28 72 ARG A N 1
ATOM 555 C CA . ARG A 1 72 ? -11.645 13.709 -3.739 1.00 56.28 72 ARG A CA 1
ATOM 556 C C . ARG A 1 72 ? -10.258 13.066 -3.765 1.00 56.28 72 ARG A C 1
ATOM 558 O O . ARG A 1 72 ? -9.798 12.530 -2.761 1.00 56.28 72 ARG A O 1
ATOM 565 N N . ARG A 1 73 ? -9.541 13.227 -4.884 1.00 55.72 73 ARG A N 1
ATOM 566 C CA . ARG A 1 73 ? -8.138 12.797 -5.087 1.00 55.72 73 ARG A CA 1
ATOM 567 C C . ARG A 1 73 ? -7.192 13.290 -3.976 1.00 55.72 73 ARG A C 1
ATOM 569 O O . ARG A 1 73 ? -6.242 12.600 -3.633 1.00 55.72 73 ARG A O 1
ATOM 576 N N . GLN A 1 74 ? -7.502 14.442 -3.377 1.00 63.94 74 GLN A N 1
ATOM 577 C CA . GLN A 1 74 ? -6.759 15.040 -2.267 1.00 63.94 74 GLN A CA 1
ATOM 578 C C . GLN A 1 74 ? -6.750 14.167 -1.002 1.00 63.94 74 GLN A C 1
ATOM 580 O O . GLN A 1 74 ? -5.702 14.020 -0.390 1.00 63.94 74 GLN A O 1
ATOM 585 N N . ALA A 1 75 ? -7.874 13.527 -0.657 1.00 62.03 75 ALA A N 1
ATOM 586 C CA . ALA A 1 75 ? -7.975 12.684 0.538 1.00 62.03 75 ALA A CA 1
ATOM 587 C C . ALA A 1 75 ? -7.101 11.426 0.421 1.00 62.03 75 ALA A C 1
ATOM 589 O O . ALA A 1 75 ? -6.491 10.993 1.392 1.00 62.03 75 ALA A O 1
ATOM 590 N N . ALA A 1 76 ? -6.981 10.875 -0.791 1.00 60.03 76 ALA A N 1
ATOM 591 C CA . ALA A 1 76 ? -6.058 9.779 -1.059 1.00 60.03 76 ALA A CA 1
ATOM 592 C C . ALA A 1 76 ? -4.593 10.227 -0.915 1.00 60.03 76 ALA A C 1
ATOM 594 O O . ALA A 1 76 ? -3.798 9.498 -0.334 1.00 60.03 76 ALA A O 1
ATOM 595 N N . VAL A 1 77 ? -4.239 11.426 -1.395 1.00 63.91 77 VAL A N 1
ATOM 596 C CA . VAL A 1 77 ? -2.882 11.986 -1.243 1.00 63.91 77 VAL A CA 1
ATOM 597 C C . VAL A 1 77 ? -2.563 12.269 0.225 1.00 63.91 77 VAL A C 1
ATOM 599 O O . VAL A 1 77 ? -1.489 11.911 0.695 1.00 63.91 77 VAL A O 1
ATOM 602 N N . GLU A 1 78 ? -3.494 12.859 0.972 1.00 68.19 78 GLU A N 1
ATOM 603 C CA . GLU A 1 78 ? -3.339 13.116 2.408 1.00 68.19 78 GLU A CA 1
ATOM 604 C C . GLU A 1 78 ? -3.189 11.820 3.209 1.00 68.19 78 GLU A C 1
ATOM 606 O O . GLU A 1 78 ? -2.326 11.743 4.081 1.00 68.19 78 GLU A O 1
ATOM 611 N N . TRP A 1 79 ? -3.964 10.785 2.875 1.00 69.56 79 TRP A N 1
ATOM 612 C CA . TRP A 1 79 ? -3.856 9.464 3.493 1.00 69.56 79 TRP A CA 1
ATOM 613 C C . TRP A 1 79 ? -2.495 8.816 3.213 1.00 69.56 79 TRP A C 1
ATOM 615 O O . TRP A 1 79 ? -1.826 8.382 4.148 1.00 69.56 79 TRP A O 1
ATOM 625 N N . VAL A 1 80 ? -2.023 8.844 1.961 1.00 66.75 80 VAL A N 1
ATOM 626 C CA . VAL A 1 80 ? -0.683 8.347 1.601 1.00 66.75 80 VAL A CA 1
ATOM 627 C C . VAL A 1 80 ? 0.410 9.125 2.336 1.00 66.75 80 VAL A C 1
ATOM 629 O O . VAL A 1 80 ? 1.313 8.518 2.908 1.00 66.75 80 VAL A O 1
ATOM 632 N N . CYS A 1 81 ? 0.312 10.455 2.402 1.00 68.38 81 CYS A N 1
ATOM 633 C CA . CYS A 1 81 ? 1.243 11.288 3.164 1.00 68.38 81 CYS A CA 1
ATOM 634 C C . CYS A 1 81 ? 1.212 10.966 4.666 1.00 68.38 81 CYS A C 1
ATOM 636 O O . CYS A 1 81 ? 2.262 10.950 5.306 1.00 68.38 81 CYS A O 1
ATOM 638 N N . CYS A 1 82 ? 0.034 10.707 5.236 1.00 71.38 82 CYS A N 1
ATOM 639 C CA . CYS A 1 82 ? -0.135 10.357 6.645 1.00 71.38 82 CYS A CA 1
ATOM 640 C C . CYS A 1 82 ? 0.479 8.990 6.966 1.00 71.38 82 CYS A C 1
ATOM 642 O O . CYS A 1 82 ? 1.216 8.864 7.947 1.00 71.38 82 CYS A O 1
ATOM 644 N N . ILE A 1 83 ? 0.249 7.992 6.111 1.00 71.25 83 ILE A N 1
ATOM 645 C CA . ILE A 1 83 ? 0.812 6.652 6.272 1.00 71.25 83 ILE A CA 1
ATOM 646 C C . ILE A 1 83 ? 2.312 6.663 6.054 1.00 71.25 83 ILE A C 1
ATOM 648 O O . ILE A 1 83 ? 3.020 6.149 6.906 1.00 71.25 83 ILE A O 1
ATOM 652 N N . HIS A 1 84 ? 2.820 7.296 4.995 1.00 70.19 84 HIS A N 1
ATOM 653 C CA . HIS A 1 84 ? 4.261 7.399 4.768 1.00 70.19 84 HIS A CA 1
ATOM 654 C C . HIS A 1 84 ? 4.946 8.129 5.927 1.00 70.19 84 HIS A C 1
ATOM 656 O O . HIS A 1 84 ? 6.013 7.721 6.386 1.00 70.19 84 HIS A O 1
ATOM 662 N N . ARG A 1 85 ? 4.337 9.204 6.435 1.00 70.88 85 ARG A N 1
ATOM 663 C CA . ARG A 1 85 ? 4.848 9.926 7.599 1.00 70.88 85 ARG A CA 1
ATOM 664 C C . ARG A 1 85 ? 4.856 9.023 8.834 1.00 70.88 85 ARG A C 1
ATOM 666 O O . ARG A 1 85 ? 5.875 8.964 9.510 1.00 70.88 85 ARG A O 1
ATOM 673 N N . THR A 1 86 ? 3.772 8.295 9.094 1.00 67.88 86 THR A N 1
ATOM 674 C CA . THR A 1 86 ? 3.683 7.331 10.201 1.00 67.88 86 THR A CA 1
ATOM 675 C C . THR A 1 86 ? 4.715 6.222 10.053 1.00 67.88 86 THR A C 1
ATOM 677 O O . THR A 1 86 ? 5.458 6.010 10.994 1.00 67.88 86 THR A O 1
ATOM 680 N N . TRP A 1 87 ? 4.837 5.604 8.877 1.00 66.94 87 TRP A N 1
ATOM 681 C CA . TRP A 1 87 ? 5.839 4.588 8.550 1.00 66.94 87 TRP A CA 1
ATOM 682 C C . TRP A 1 87 ? 7.258 5.080 8.795 1.00 66.94 87 TRP A C 1
ATOM 684 O O . TRP A 1 87 ? 8.031 4.404 9.461 1.00 66.94 87 TRP A O 1
ATOM 694 N N . VAL A 1 88 ? 7.609 6.271 8.301 1.00 68.25 88 VAL A N 1
ATOM 695 C CA . VAL A 1 88 ? 8.932 6.860 8.534 1.00 68.25 88 VAL A CA 1
ATOM 696 C C . VAL A 1 88 ? 9.127 7.131 10.017 1.00 68.25 88 VAL A C 1
ATOM 698 O O . VAL A 1 88 ? 10.145 6.724 10.562 1.00 68.25 88 VAL A O 1
ATOM 701 N N . TYR A 1 89 ? 8.166 7.747 10.708 1.00 63.97 89 TYR A N 1
ATOM 702 C CA . TYR A 1 89 ? 8.278 7.973 12.150 1.00 63.97 89 TYR A CA 1
ATOM 703 C C . TYR A 1 89 ? 8.415 6.672 12.934 1.00 63.97 89 TYR A C 1
ATOM 705 O O . TYR A 1 89 ? 9.298 6.595 13.781 1.00 63.97 89 TYR A O 1
ATOM 713 N N . THR A 1 90 ? 7.611 5.649 12.644 1.00 60.97 90 THR A N 1
ATOM 714 C CA . THR A 1 90 ? 7.672 4.356 13.323 1.00 60.97 90 THR A CA 1
ATOM 715 C C . THR A 1 90 ? 8.945 3.622 12.974 1.00 60.97 90 THR A C 1
ATOM 717 O O . THR A 1 90 ? 9.582 3.151 13.892 1.00 60.97 90 THR A O 1
ATOM 720 N N . CYS A 1 91 ? 9.391 3.568 11.719 1.00 59.25 91 CYS A N 1
ATOM 721 C CA . CYS A 1 91 ? 10.650 2.917 11.352 1.00 59.25 91 CYS A CA 1
ATOM 722 C C . CYS A 1 91 ? 11.865 3.656 11.908 1.00 59.25 91 CYS A C 1
ATOM 724 O O . CYS A 1 91 ? 12.827 3.007 12.306 1.00 59.25 91 CYS A O 1
ATOM 726 N N . THR A 1 92 ? 11.822 4.987 12.002 1.00 58.28 92 THR A N 1
ATOM 727 C CA . THR A 1 92 ? 12.899 5.772 12.622 1.00 58.28 92 THR A CA 1
ATOM 728 C C . THR A 1 92 ? 12.895 5.563 14.135 1.00 58.28 92 THR A C 1
ATOM 730 O O . THR A 1 92 ? 13.950 5.319 14.706 1.00 58.28 92 THR A O 1
ATOM 733 N N . TYR A 1 93 ? 11.728 5.550 14.791 1.00 52.19 93 TYR A N 1
ATOM 734 C CA . TYR A 1 93 ? 11.609 5.206 16.213 1.00 52.19 93 TYR A CA 1
ATOM 735 C C . TYR A 1 93 ? 11.973 3.749 16.501 1.00 52.19 93 TYR A C 1
ATOM 737 O O . TYR A 1 93 ? 12.644 3.490 17.486 1.00 52.19 93 TYR A O 1
ATOM 745 N N . PHE A 1 94 ? 11.582 2.794 15.660 1.00 43.84 94 PHE A N 1
ATOM 746 C CA . PHE A 1 94 ? 11.891 1.374 15.835 1.00 43.84 94 PHE A CA 1
ATOM 747 C C . PHE A 1 94 ? 13.374 1.109 15.573 1.00 43.84 94 PHE A C 1
ATOM 749 O O . PHE A 1 94 ? 13.987 0.358 16.320 1.00 43.84 94 PHE A O 1
ATOM 756 N N . SER A 1 95 ? 13.984 1.798 14.601 1.00 46.09 95 SER A N 1
ATOM 757 C CA . SER A 1 95 ? 15.438 1.778 14.400 1.00 46.09 95 SER A CA 1
ATOM 758 C C . SER A 1 95 ? 16.170 2.429 15.574 1.00 46.09 95 SER A C 1
ATOM 760 O O . SER A 1 95 ? 17.147 1.872 16.050 1.00 46.09 95 SER A O 1
ATOM 762 N N . ILE A 1 96 ? 15.685 3.555 16.109 1.00 45.50 96 ILE A N 1
ATOM 763 C CA . ILE A 1 96 ? 16.283 4.217 17.281 1.00 45.50 96 ILE A CA 1
ATOM 764 C C . ILE A 1 96 ? 16.123 3.368 18.550 1.00 45.50 96 ILE A C 1
ATOM 766 O O . ILE A 1 96 ? 17.058 3.284 19.338 1.00 45.50 96 ILE A O 1
ATOM 770 N N . VAL A 1 97 ? 14.985 2.703 18.751 1.00 43.81 97 VAL A N 1
ATOM 771 C CA . VAL A 1 97 ? 14.703 1.897 19.951 1.00 43.81 97 VAL A CA 1
ATOM 772 C C . VAL A 1 97 ? 15.389 0.524 19.900 1.00 43.81 97 VAL A C 1
ATOM 774 O O . VAL A 1 97 ? 15.777 0.024 20.953 1.00 43.81 97 VAL A O 1
ATOM 777 N N . PHE A 1 98 ? 15.623 -0.058 18.715 1.00 34.97 98 PHE A N 1
ATOM 778 C CA . PHE A 1 98 ? 16.373 -1.319 18.587 1.00 34.97 98 PHE A CA 1
ATOM 779 C C . PHE A 1 98 ? 17.891 -1.142 18.406 1.00 34.97 98 PHE A C 1
ATOM 781 O O . PHE A 1 98 ? 18.630 -1.973 18.920 1.00 34.97 98 PHE A O 1
ATOM 788 N N . PHE A 1 99 ? 18.393 -0.073 17.770 1.00 36.12 99 PHE A N 1
ATOM 789 C CA . PHE A 1 99 ? 19.849 0.154 17.647 1.00 36.12 99 PHE A CA 1
ATOM 790 C C . PHE A 1 99 ? 20.492 0.886 18.835 1.00 36.12 99 PHE A C 1
ATOM 792 O O . PHE A 1 99 ?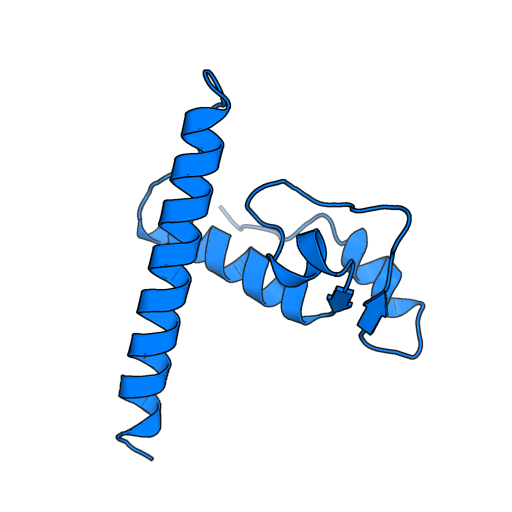 21.712 0.980 18.889 1.00 36.12 99 PHE A O 1
ATOM 799 N N . THR A 1 100 ? 19.722 1.387 19.806 1.00 37.81 100 THR A N 1
ATOM 800 C CA . THR A 1 100 ? 20.290 1.886 21.081 1.00 37.81 100 THR A CA 1
ATOM 801 C C . THR A 1 100 ? 20.299 0.837 22.198 1.00 37.81 100 THR A C 1
ATOM 803 O O . THR A 1 100 ? 20.773 1.122 23.294 1.00 37.81 100 THR A O 1
ATOM 806 N N . ASN A 1 101 ? 19.821 -0.382 21.918 1.00 34.16 101 ASN A N 1
ATOM 807 C CA . ASN A 1 101 ? 19.931 -1.555 22.794 1.00 34.16 101 ASN A CA 1
ATOM 808 C C . ASN A 1 101 ? 20.501 -2.779 22.047 1.00 34.16 101 ASN A C 1
ATOM 810 O O . ASN A 1 101 ? 20.029 -3.902 22.232 1.00 34.16 101 ASN A O 1
ATOM 814 N N . ALA A 1 102 ? 21.518 -2.557 21.212 1.00 37.62 102 ALA A N 1
ATOM 815 C CA . ALA A 1 102 ? 22.407 -3.600 20.703 1.00 37.62 102 ALA A CA 1
ATOM 816 C C . ALA A 1 102 ? 23.860 -3.210 20.988 1.00 37.62 102 ALA A C 1
ATOM 818 O O . ALA A 1 102 ? 24.192 -2.021 20.771 1.00 37.62 102 ALA A O 1
#

Radius of gyration: 15.45 Å; chains: 1; bounding box: 37×32×42 Å

InterPro domains:
  IPR000719 Protein kinase domain [PS50011] (1-102)
  IPR001245 Ser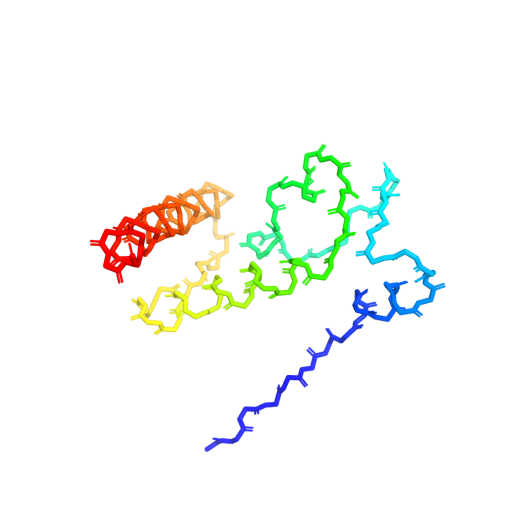ine-threonine/tyrosine-protein kinase, catalytic domain [PF07714] (4-75)
  IPR011009 Protein kinase-like domain superfamily [SSF56112] (1-86)

pLDDT: mean 71.1, std 13.43, range [34.16, 87.38]

Sequence (102 aa):
MNPKICDFGIARILDHSDDMTIRDDNYIAGTVGYMPPEYIVEGILSTMYDVYSFGVILLEIISGMCRPEPARRQAAVEWVCCIHRTWVYTCTYFSIVFFTNA